Protein AF-A0A2H6NHE3-F1 (afdb_monomer_lite)

InterPro domains:
  IPR009496 Repulsive guidance molecule, C-terminal [PF06534] (116-136)
  IPR010536 Repulsive guidance molecule, N-terminal [PF06535] (6-75)
  IPR040287 Repulsive guidance molecule [PTHR31428] (2-136)

Organism: NCBI:txid3147026

Structure (mmCIF, N/CA/C/O backbone):
data_AF-A0A2H6NHE3-F1
#
_entry.id   AF-A0A2H6NHE3-F1
#
loop_
_atom_site.group_PDB
_atom_site.id
_atom_site.type_symbol
_atom_site.label_atom_id
_atom_site.label_alt_id
_atom_site.label_comp_id
_atom_site.label_asym_id
_atom_site.label_entity_id
_atom_site.label_seq_id
_atom_site.pdbx_PDB_ins_code
_atom_site.Cartn_x
_atom_site.Cartn_y
_atom_site.Cartn_z
_atom_site.occupancy
_atom_site.B_iso_or_equiv
_atom_site.auth_seq_id
_atom_site.auth_comp_id
_atom_site.auth_asym_id
_atom_site.auth_atom_id
_atom_site.pdbx_PDB_model_num
ATOM 1 N N . VAL A 1 1 ? 14.441 13.808 -14.303 1.00 53.38 1 VAL A N 1
ATOM 2 C CA . VAL A 1 1 ? 13.106 13.489 -13.739 1.00 53.38 1 VAL A CA 1
ATOM 3 C C . VAL A 1 1 ? 13.158 13.780 -12.250 1.00 53.38 1 VAL A C 1
ATOM 5 O O . VAL A 1 1 ? 14.008 13.204 -11.585 1.00 53.38 1 VAL A O 1
ATOM 8 N N . ALA A 1 2 ? 12.348 14.709 -11.738 1.00 60.84 2 ALA A N 1
ATOM 9 C CA . ALA A 1 2 ? 12.287 14.963 -10.299 1.00 60.84 2 ALA A CA 1
ATOM 10 C C . ALA A 1 2 ? 11.592 13.778 -9.609 1.00 60.84 2 ALA A C 1
ATOM 12 O O . ALA A 1 2 ? 10.483 13.407 -9.992 1.00 60.84 2 ALA A O 1
ATOM 13 N N . MET A 1 3 ? 12.252 13.154 -8.633 1.00 71.88 3 MET A N 1
ATOM 14 C CA . MET A 1 3 ? 11.637 12.099 -7.828 1.00 71.88 3 MET A CA 1
ATOM 15 C C . MET A 1 3 ? 10.724 12.749 -6.788 1.00 71.88 3 MET A C 1
ATOM 17 O O . MET A 1 3 ? 11.158 13.614 -6.031 1.00 71.88 3 MET A O 1
ATOM 21 N N . SER A 1 4 ? 9.455 12.348 -6.749 1.00 83.69 4 SER A N 1
ATOM 22 C CA . SER A 1 4 ? 8.541 12.758 -5.681 1.00 83.69 4 SER A CA 1
ATOM 23 C C . SER A 1 4 ? 9.028 12.217 -4.328 1.00 83.69 4 SER A C 1
ATOM 25 O O . SER A 1 4 ? 9.426 11.048 -4.278 1.00 83.69 4 SER A O 1
ATOM 27 N N . PRO A 1 5 ? 8.967 13.006 -3.239 1.00 91.81 5 PRO A N 1
ATOM 28 C CA . PRO A 1 5 ? 9.455 12.576 -1.931 1.00 91.81 5 PRO A CA 1
ATOM 29 C C . PRO A 1 5 ? 8.614 11.430 -1.347 1.00 91.81 5 PRO A C 1
ATOM 31 O O . PRO A 1 5 ? 7.437 11.257 -1.688 1.00 91.81 5 PRO A O 1
ATOM 34 N N . CYS A 1 6 ? 9.223 10.651 -0.449 1.00 96.38 6 CYS A N 1
ATOM 35 C CA . CYS A 1 6 ? 8.518 9.674 0.378 1.00 96.38 6 CYS A CA 1
ATOM 36 C C . CYS A 1 6 ? 7.432 10.370 1.217 1.00 96.38 6 CYS A C 1
ATOM 38 O O . CYS A 1 6 ? 7.666 11.439 1.779 1.00 96.38 6 CYS A O 1
ATOM 40 N N . LYS A 1 7 ? 6.235 9.775 1.300 1.00 96.69 7 LYS A N 1
ATOM 41 C CA . LYS A 1 7 ? 5.085 10.343 2.026 1.00 96.69 7 LYS A CA 1
ATOM 42 C C . LYS A 1 7 ? 4.800 9.632 3.351 1.00 96.69 7 LYS A C 1
ATOM 44 O O . LYS A 1 7 ? 3.691 9.746 3.864 1.00 96.69 7 LYS A O 1
ATOM 49 N N . ILE A 1 8 ? 5.778 8.931 3.930 1.00 97.75 8 ILE A N 1
ATOM 50 C CA . ILE A 1 8 ? 5.564 8.169 5.168 1.00 97.75 8 ILE A CA 1
ATOM 51 C C . ILE A 1 8 ? 5.075 9.043 6.326 1.00 97.75 8 ILE A C 1
ATOM 53 O O . ILE A 1 8 ? 4.096 8.701 6.976 1.00 97.75 8 ILE A O 1
ATOM 57 N N . MET A 1 9 ? 5.665 10.225 6.523 1.00 97.06 9 MET A N 1
ATOM 58 C CA . MET A 1 9 ? 5.250 11.127 7.603 1.00 97.06 9 MET A CA 1
ATOM 59 C C . MET A 1 9 ? 3.779 11.540 7.488 1.00 97.06 9 MET A C 1
ATOM 61 O O . MET A 1 9 ? 3.106 11.694 8.504 1.00 97.06 9 MET A O 1
ATOM 65 N N . LYS A 1 10 ? 3.258 11.650 6.257 1.00 97.00 10 LYS A N 1
ATOM 66 C CA . LYS A 1 10 ? 1.833 11.889 6.017 1.00 97.00 10 LYS A CA 1
ATOM 67 C C . LYS A 1 10 ? 0.997 10.689 6.475 1.00 97.00 10 LYS A C 1
ATOM 69 O O . LYS A 1 10 ? 0.063 10.888 7.245 1.00 97.00 10 LYS A O 1
ATOM 74 N N . CYS A 1 11 ? 1.364 9.470 6.073 1.00 97.62 11 CYS A N 1
ATOM 75 C CA . CYS A 1 11 ? 0.675 8.254 6.516 1.00 97.62 11 CYS A CA 1
ATOM 76 C C . CYS A 1 11 ? 0.658 8.131 8.050 1.00 97.62 11 CYS A C 1
ATOM 78 O O . CYS A 1 11 ? -0.393 7.866 8.627 1.00 97.62 11 CYS A O 1
ATOM 80 N N . ASN A 1 12 ? 1.786 8.408 8.712 1.00 97.12 12 ASN A N 1
ATOM 81 C CA . ASN A 1 12 ? 1.889 8.372 10.174 1.00 97.12 12 ASN A CA 1
ATOM 82 C C . ASN A 1 12 ? 0.949 9.394 10.822 1.00 97.12 12 ASN A C 1
ATOM 84 O O . ASN A 1 12 ? 0.249 9.070 11.777 1.00 97.12 12 ASN A O 1
ATOM 88 N N . SER A 1 13 ? 0.916 10.625 10.299 1.00 96.81 13 SER A N 1
ATOM 89 C CA . SER A 1 13 ? 0.056 11.681 10.840 1.00 96.81 13 SER A CA 1
ATOM 90 C C . SER A 1 13 ? -1.435 11.368 10.689 1.00 96.81 13 SER A C 1
ATOM 92 O O . SER A 1 13 ? -2.203 11.627 11.610 1.00 96.81 13 SER A O 1
ATOM 94 N N . GLU A 1 14 ? -1.840 10.770 9.563 1.00 95.56 14 GLU A N 1
ATOM 95 C CA . GLU A 1 14 ? -3.229 10.370 9.317 1.00 95.56 14 GLU A CA 1
ATOM 96 C C . GLU A 1 14 ? -3.650 9.225 10.244 1.00 95.56 14 GLU A C 1
ATOM 98 O O . GLU A 1 14 ? -4.743 9.269 10.806 1.00 95.56 14 GLU A O 1
ATOM 103 N N . PHE A 1 15 ? -2.772 8.238 10.455 1.00 95.00 15 PHE A N 1
ATOM 104 C CA . PHE A 1 15 ? -3.022 7.148 11.397 1.00 95.00 15 PHE A CA 1
ATOM 105 C C . PHE A 1 15 ? -3.159 7.666 12.831 1.00 95.00 15 PHE A C 1
ATOM 107 O O . PHE A 1 15 ? -4.164 7.389 13.479 1.00 95.00 15 PHE A O 1
ATOM 114 N N . LEU A 1 16 ? -2.208 8.487 13.291 1.00 93.81 16 LEU A N 1
ATOM 115 C CA . LEU A 1 16 ? -2.259 9.082 14.626 1.00 93.81 16 LEU A CA 1
ATOM 116 C C . LEU A 1 16 ? -3.534 9.900 14.829 1.00 93.81 16 LEU A C 1
ATOM 118 O O . LEU A 1 16 ? -4.171 9.768 15.869 1.00 93.81 16 LEU A O 1
ATOM 122 N N . ALA A 1 17 ? -3.943 10.708 13.847 1.00 92.44 17 ALA A N 1
ATOM 123 C CA . ALA A 1 17 ? -5.187 11.470 13.926 1.00 92.44 17 ALA A CA 1
ATOM 124 C C . ALA A 1 17 ? -6.423 10.559 14.034 1.00 92.44 17 ALA A C 1
ATOM 126 O O . ALA A 1 17 ? -7.330 10.860 14.807 1.00 92.44 17 ALA A O 1
ATOM 127 N N . ALA A 1 18 ? -6.441 9.436 13.310 1.00 90.19 18 ALA A N 1
ATOM 128 C CA . ALA A 1 18 ? -7.530 8.462 13.361 1.00 90.19 18 ALA A CA 1
ATOM 129 C C . ALA A 1 18 ? -7.585 7.671 14.682 1.00 90.19 18 ALA A C 1
ATOM 131 O O . ALA A 1 18 ? -8.656 7.207 15.054 1.00 90.19 18 ALA A O 1
ATOM 132 N N . THR A 1 19 ? -6.465 7.534 15.399 1.00 89.19 19 THR A N 1
ATOM 133 C CA . THR A 1 19 ? -6.379 6.771 16.660 1.00 89.19 19 THR A CA 1
ATOM 134 C C . THR A 1 19 ? -6.225 7.647 17.909 1.00 89.19 19 THR A C 1
ATOM 136 O O . THR A 1 19 ? -6.125 7.127 19.016 1.00 89.19 19 THR A O 1
ATOM 139 N N . SER A 1 20 ? -6.194 8.979 17.774 1.00 78.75 20 SER A N 1
ATOM 140 C CA . SER A 1 20 ? -5.971 9.917 18.895 1.00 78.75 20 SER A CA 1
ATOM 141 C C . SER A 1 20 ? -7.077 9.890 19.963 1.00 78.75 20 SER A C 1
ATOM 143 O O . SER A 1 20 ? -6.871 10.416 21.053 1.00 78.75 20 SER A O 1
ATOM 145 N N . GLY A 1 21 ? -8.239 9.296 19.667 1.00 66.44 21 GLY A N 1
ATOM 146 C CA . GLY A 1 21 ? -9.362 9.143 20.601 1.00 66.44 21 GLY A CA 1
ATOM 147 C C . GLY A 1 21 ? -9.514 7.748 21.216 1.00 66.44 21 GLY A C 1
ATOM 148 O O . GLY A 1 21 ? -10.304 7.584 22.139 1.00 66.44 21 GLY A O 1
ATOM 149 N N . THR A 1 22 ? -8.762 6.754 20.738 1.00 61.88 22 THR A N 1
ATOM 150 C CA . THR A 1 22 ? -8.875 5.350 21.158 1.00 61.88 22 THR A CA 1
ATOM 151 C C . THR A 1 22 ? -7.736 5.011 22.128 1.00 61.88 22 THR A C 1
ATOM 153 O O . THR A 1 22 ? -6.649 4.619 21.702 1.00 61.88 22 THR A O 1
ATOM 156 N N . GLN A 1 23 ? -7.936 5.215 23.435 1.00 56.38 23 GLN A N 1
ATOM 157 C CA . GLN A 1 23 ? -7.054 4.655 24.481 1.00 56.38 23 GLN A CA 1
ATOM 158 C C . GLN A 1 23 ? -7.398 3.160 24.699 1.00 56.38 23 GLN A C 1
ATOM 160 O O . GLN A 1 23 ? -8.413 2.729 24.164 1.00 56.38 23 GLN A O 1
ATOM 165 N N . PRO A 1 24 ? -6.539 2.349 25.369 1.00 52.59 24 PRO A N 1
ATOM 166 C CA . PRO A 1 24 ? -6.314 0.927 25.051 1.00 52.59 24 PRO A CA 1
ATOM 167 C C . PRO A 1 24 ? -7.625 0.176 24.837 1.00 52.59 24 PRO A C 1
ATOM 169 O O . PRO A 1 24 ? -8.523 0.371 25.653 1.00 52.59 24 PRO A O 1
ATOM 172 N N . PRO A 1 25 ? -7.736 -0.667 23.791 1.00 54.94 25 PRO A N 1
ATOM 173 C CA . PRO A 1 25 ? -9.023 -1.141 23.314 1.00 54.94 25 PRO A CA 1
ATOM 174 C C . PRO A 1 25 ? -9.783 -1.808 24.457 1.00 54.94 25 PRO A C 1
ATOM 176 O O . PRO A 1 25 ? -9.540 -2.963 24.812 1.00 54.94 25 PRO A O 1
ATOM 179 N N . ALA A 1 26 ? -10.750 -1.078 25.010 1.00 54.72 26 ALA A N 1
ATOM 180 C CA . ALA A 1 26 ? -11.963 -1.721 25.446 1.00 54.72 26 ALA A CA 1
ATOM 181 C C . ALA A 1 26 ? -12.501 -2.456 24.210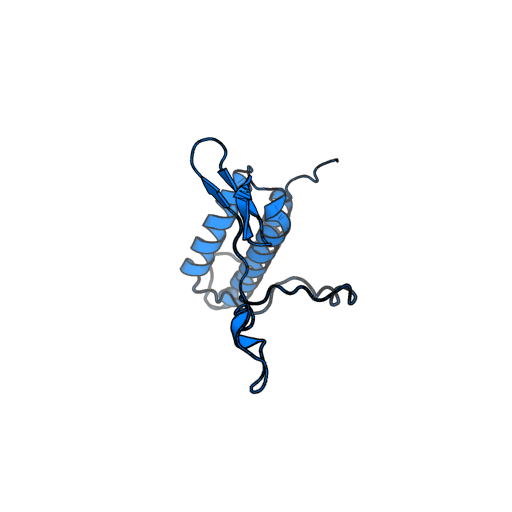 1.00 54.72 26 ALA A C 1
ATOM 183 O O . ALA A 1 26 ? -12.337 -1.983 23.082 1.00 54.72 26 ALA A O 1
ATOM 184 N N . ALA A 1 27 ? -13.095 -3.633 24.399 1.00 58.97 27 ALA A N 1
ATOM 185 C CA . ALA A 1 27 ? -13.551 -4.490 23.300 1.00 58.97 27 ALA A CA 1
ATOM 186 C C . ALA A 1 27 ? -14.439 -3.761 22.260 1.00 58.97 27 ALA A C 1
ATOM 188 O O . ALA A 1 27 ? -14.531 -4.201 21.118 1.00 58.97 27 ALA A O 1
ATOM 189 N N . GLU A 1 28 ? -15.024 -2.625 22.647 1.00 57.66 28 GLU A N 1
ATOM 190 C CA . GLU A 1 28 ? -15.884 -1.757 21.846 1.00 57.66 28 GLU A CA 1
ATOM 191 C C . GLU A 1 28 ? -15.138 -0.920 20.775 1.00 57.66 28 GLU A C 1
ATOM 193 O O . GLU A 1 28 ? -15.720 -0.651 19.728 1.00 57.66 28 GLU A O 1
ATOM 198 N N . ASP A 1 29 ? -13.853 -0.574 20.962 1.00 60.56 29 ASP A N 1
ATOM 199 C CA . ASP A 1 29 ? -13.089 0.309 20.041 1.00 60.56 29 ASP A CA 1
ATOM 200 C C . ASP A 1 29 ? -12.226 -0.458 19.015 1.00 60.56 29 ASP A C 1
ATOM 202 O O . ASP A 1 29 ? -11.618 0.114 18.101 1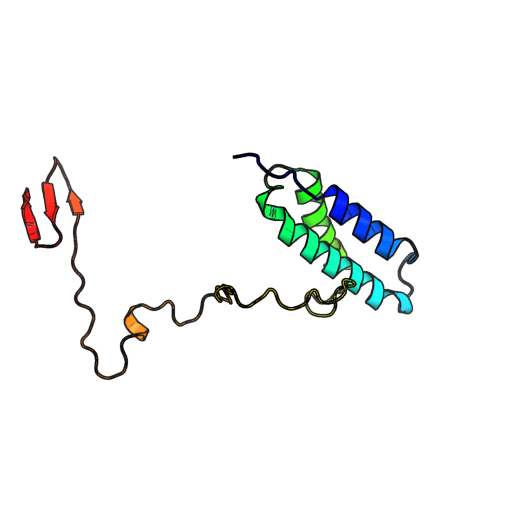.00 60.56 29 ASP A O 1
ATOM 206 N N . ALA A 1 30 ? -12.187 -1.789 19.128 1.00 70.50 30 ALA A N 1
ATOM 207 C CA . ALA A 1 30 ? -11.459 -2.674 18.221 1.00 70.50 30 ALA A CA 1
ATOM 208 C C . ALA A 1 30 ? -11.801 -2.500 16.717 1.00 70.50 30 ALA A C 1
ATOM 210 O O . ALA A 1 30 ? -10.868 -2.512 15.902 1.00 70.50 30 ALA A O 1
ATOM 211 N N . PRO A 1 31 ? -13.073 -2.314 16.286 1.00 82.25 31 PRO A N 1
ATOM 212 C CA . PRO A 1 31 ? -13.388 -2.209 14.859 1.00 82.25 31 PRO A CA 1
ATOM 213 C C . PRO A 1 31 ? -12.914 -0.890 14.228 1.00 82.25 31 PRO A C 1
ATOM 215 O O . PRO A 1 31 ? -12.518 -0.880 13.055 1.00 82.25 31 PRO A O 1
ATOM 218 N N . GLU A 1 32 ? -12.916 0.213 14.981 1.00 87.56 32 GLU A N 1
ATOM 219 C CA . GLU A 1 32 ? -12.424 1.510 14.501 1.00 87.56 32 GLU A CA 1
ATOM 220 C C . GLU A 1 32 ? -10.899 1.508 14.391 1.00 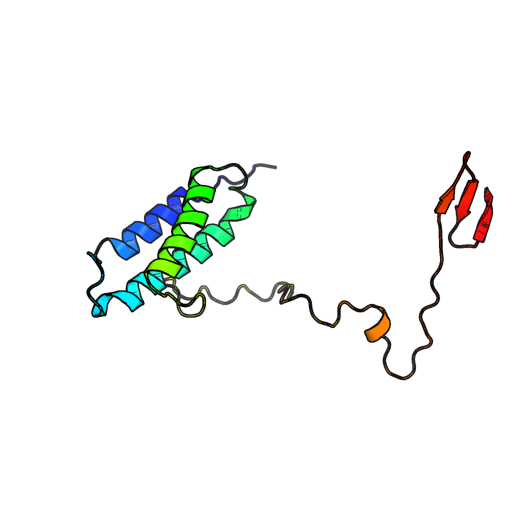87.56 32 GLU A C 1
ATOM 222 O O . GLU A 1 32 ? -10.353 1.920 13.362 1.00 87.56 32 GLU A O 1
ATOM 227 N N . PHE A 1 33 ? -10.212 0.919 15.375 1.00 90.25 33 PHE A N 1
ATOM 228 C CA . PHE A 1 33 ? -8.762 0.748 15.335 1.00 90.25 33 PHE A CA 1
ATOM 229 C C . PHE A 1 33 ? -8.311 -0.090 14.129 1.00 90.25 33 PHE A C 1
ATOM 231 O O . PHE A 1 33 ? -7.454 0.346 13.359 1.00 90.25 33 PHE A O 1
ATOM 238 N N . CYS A 1 34 ? -8.937 -1.248 13.879 1.00 93.56 34 CYS A N 1
ATOM 239 C CA . CYS A 1 34 ? -8.622 -2.066 12.700 1.00 93.56 34 CYS A CA 1
ATOM 240 C C . CYS A 1 34 ? -8.938 -1.345 11.375 1.00 93.56 34 CYS A C 1
ATOM 242 O O . CYS A 1 34 ? -8.276 -1.562 10.357 1.00 93.56 34 CYS A O 1
ATOM 244 N N . THR A 1 35 ? -9.936 -0.460 11.357 1.00 94.06 35 THR A N 1
ATOM 245 C CA . THR A 1 35 ? -10.258 0.377 10.191 1.00 94.06 35 THR A CA 1
ATOM 246 C C . THR A 1 35 ? -9.174 1.425 9.928 1.00 94.06 35 THR A C 1
ATOM 248 O O . THR A 1 35 ? -8.753 1.588 8.777 1.00 94.06 35 THR A O 1
ATOM 251 N N . ALA A 1 36 ? -8.668 2.079 10.975 1.00 94.44 36 ALA A N 1
ATOM 252 C CA . ALA A 1 36 ? -7.534 2.997 10.885 1.00 94.44 36 ALA A CA 1
ATOM 253 C C . ALA A 1 36 ? -6.241 2.272 10.472 1.00 94.44 36 ALA A C 1
ATOM 255 O O . ALA A 1 36 ? -5.505 2.753 9.609 1.00 94.44 36 ALA A O 1
ATOM 256 N N . LEU A 1 37 ? -5.993 1.081 11.021 1.00 95.38 37 LEU A N 1
ATOM 257 C CA . LEU A 1 37 ? -4.789 0.301 10.748 1.00 95.38 37 LEU A CA 1
ATOM 258 C C . LEU A 1 37 ? -4.744 -0.224 9.303 1.00 95.38 37 LEU A C 1
ATOM 260 O O . LEU A 1 37 ? -3.710 -0.127 8.641 1.00 95.38 37 LEU A O 1
ATOM 264 N N . ARG A 1 38 ? -5.885 -0.662 8.751 1.00 96.69 38 ARG A N 1
ATOM 265 C CA . ARG A 1 38 ? -6.004 -0.981 7.315 1.00 96.69 38 ARG A CA 1
ATOM 266 C C . ARG A 1 38 ? -5.785 0.242 6.425 1.00 96.69 38 ARG A C 1
ATOM 268 O O . ARG A 1 38 ? -5.128 0.135 5.391 1.00 96.69 38 ARG A O 1
ATOM 275 N N . ALA A 1 39 ? -6.295 1.413 6.813 1.00 96.12 39 ALA A N 1
ATOM 276 C CA . ALA A 1 39 ? -6.054 2.649 6.064 1.00 96.12 39 ALA A CA 1
ATOM 277 C C . ALA A 1 39 ? -4.560 3.026 6.058 1.00 96.12 39 ALA A C 1
ATOM 279 O O . ALA A 1 39 ? -4.024 3.442 5.028 1.00 96.12 39 ALA A O 1
ATOM 280 N N . TYR A 1 40 ? -3.867 2.812 7.178 1.00 97.19 40 TYR A N 1
ATOM 281 C CA . TYR A 1 40 ? -2.428 3.032 7.288 1.00 97.19 40 TYR A CA 1
ATOM 282 C C . TYR A 1 40 ? -1.618 2.051 6.421 1.00 97.19 40 TYR A C 1
ATOM 284 O O . TYR A 1 40 ? -0.711 2.472 5.694 1.00 97.19 40 TYR A O 1
ATOM 292 N N . ALA A 1 41 ? -2.007 0.771 6.394 1.00 97.62 41 ALA A N 1
ATOM 293 C CA . ALA A 1 41 ? -1.450 -0.237 5.485 1.00 97.62 41 ALA A CA 1
ATOM 294 C C . ALA A 1 41 ? -1.605 0.162 4.005 1.00 97.62 41 ALA A C 1
ATOM 296 O O . ALA A 1 41 ? -0.654 0.088 3.225 1.00 97.62 41 ALA A O 1
ATOM 297 N N . LEU A 1 42 ? -2.779 0.665 3.614 1.00 97.31 42 LEU A N 1
ATOM 298 C CA . LEU A 1 42 ? -3.019 1.129 2.246 1.00 97.31 42 LEU A CA 1
ATOM 299 C C . LEU A 1 42 ? -2.167 2.361 1.891 1.00 97.31 42 LEU A C 1
ATOM 301 O O . LEU A 1 42 ? -1.584 2.427 0.805 1.00 97.31 42 LEU A O 1
ATOM 305 N N . CYS A 1 43 ? -2.058 3.329 2.807 1.00 97.06 43 CYS A N 1
ATOM 306 C CA . CYS A 1 43 ? -1.246 4.530 2.602 1.00 97.06 43 CYS A CA 1
ATOM 307 C C . CYS A 1 43 ? 0.235 4.189 2.395 1.00 97.06 43 CYS A C 1
ATOM 309 O O . CYS A 1 43 ? 0.855 4.673 1.440 1.00 97.06 43 CYS A O 1
ATOM 311 N N . THR A 1 44 ? 0.792 3.326 3.253 1.00 97.44 44 THR A N 1
ATOM 312 C CA . THR A 1 44 ? 2.189 2.880 3.147 1.00 97.44 44 THR A CA 1
ATOM 313 C C . THR A 1 44 ? 2.424 2.138 1.831 1.00 97.44 44 THR A C 1
ATOM 315 O O . THR A 1 44 ? 3.340 2.501 1.088 1.00 97.44 44 THR A O 1
ATOM 318 N N . HIS A 1 45 ? 1.535 1.218 1.447 1.00 96.62 45 HIS A N 1
ATOM 319 C CA . HIS A 1 45 ? 1.610 0.525 0.158 1.00 96.62 45 HIS A CA 1
ATOM 320 C C . HIS A 1 45 ? 1.657 1.495 -1.041 1.00 96.62 45 HIS A C 1
ATOM 322 O O . HIS A 1 45 ? 2.514 1.369 -1.919 1.00 96.62 45 HIS A O 1
ATOM 328 N N . HIS A 1 46 ? 0.805 2.526 -1.063 1.00 95.38 46 HIS A N 1
ATOM 329 C CA . HIS A 1 46 ? 0.776 3.510 -2.154 1.00 95.38 46 HIS A CA 1
ATOM 330 C C . HIS A 1 46 ? 2.047 4.364 -2.268 1.00 95.38 46 HIS A C 1
ATOM 332 O O . HIS A 1 46 ? 2.391 4.805 -3.368 1.00 95.38 46 HIS A O 1
ATOM 338 N N . THR A 1 47 ? 2.769 4.601 -1.169 1.00 95.19 47 THR A N 1
ATOM 339 C CA . THR A 1 47 ? 4.018 5.380 -1.191 1.00 95.19 47 THR A CA 1
ATOM 340 C C . THR A 1 47 ? 5.285 4.519 -1.287 1.00 95.19 47 THR A C 1
ATOM 342 O O . THR A 1 47 ? 6.381 5.073 -1.380 1.00 95.19 47 THR A O 1
ATOM 345 N N . ALA A 1 48 ? 5.177 3.187 -1.339 1.00 96.44 48 ALA A N 1
ATOM 346 C CA . ALA A 1 48 ? 6.314 2.259 -1.290 1.00 96.44 48 ALA A CA 1
ATOM 347 C C . ALA A 1 48 ? 7.426 2.570 -2.311 1.00 96.44 48 ALA A C 1
ATOM 349 O O . ALA A 1 48 ? 8.619 2.518 -2.003 1.00 96.44 48 ALA A O 1
ATOM 350 N N . ARG A 1 49 ? 7.055 2.957 -3.541 1.00 95.25 49 ARG A N 1
ATOM 351 C CA . ARG A 1 49 ? 8.025 3.241 -4.618 1.00 95.25 49 ARG A CA 1
ATOM 352 C C . ARG A 1 49 ? 8.958 4.408 -4.298 1.00 95.25 49 ARG A C 1
ATOM 354 O O . ARG A 1 49 ? 10.118 4.361 -4.708 1.00 95.25 49 ARG A O 1
ATOM 361 N N . THR A 1 50 ? 8.460 5.437 -3.613 1.00 96.19 50 THR A N 1
ATOM 362 C CA . THR A 1 50 ? 9.236 6.632 -3.244 1.00 96.19 50 THR A CA 1
ATOM 363 C C . THR A 1 50 ? 9.944 6.477 -1.899 1.00 96.19 50 THR A C 1
ATOM 365 O O . THR A 1 50 ? 10.814 7.283 -1.591 1.00 96.19 50 THR A O 1
ATOM 368 N N . CYS A 1 51 ? 9.629 5.427 -1.135 1.00 97.19 51 CYS A N 1
ATOM 369 C CA . CYS A 1 51 ? 10.130 5.194 0.222 1.00 97.19 51 CYS A CA 1
ATOM 370 C C . CYS A 1 51 ? 11.126 4.024 0.348 1.00 97.19 51 CYS A C 1
ATOM 372 O O . CYS A 1 51 ? 11.417 3.591 1.456 1.00 97.19 51 CYS A O 1
ATOM 374 N N . ARG A 1 52 ? 11.680 3.498 -0.757 1.00 95.12 52 ARG A N 1
ATOM 375 C CA . ARG A 1 52 ? 12.530 2.284 -0.739 1.00 95.12 52 ARG A CA 1
ATOM 376 C C . ARG A 1 52 ? 13.697 2.317 0.260 1.00 95.12 52 ARG A C 1
ATOM 378 O O . ARG A 1 52 ? 14.035 1.273 0.806 1.00 95.12 52 ARG A O 1
ATOM 385 N N . GLY A 1 53 ? 14.309 3.484 0.465 1.00 94.88 53 GLY A N 1
ATOM 386 C CA . GLY A 1 53 ? 15.436 3.687 1.384 1.00 94.88 53 GLY A CA 1
ATOM 387 C C . GLY A 1 53 ? 15.084 4.471 2.650 1.00 94.88 53 GLY A C 1
ATOM 388 O O . GLY A 1 53 ? 15.989 4.965 3.314 1.00 94.88 53 GLY A O 1
ATOM 389 N N . ASP A 1 54 ? 13.797 4.649 2.953 1.00 97.31 54 ASP A N 1
ATOM 390 C CA . ASP A 1 54 ? 13.348 5.412 4.116 1.00 97.31 54 ASP A CA 1
ATOM 391 C C . ASP A 1 54 ? 13.165 4.484 5.329 1.00 97.31 54 ASP A C 1
ATOM 393 O O . ASP A 1 54 ? 12.395 3.524 5.282 1.00 97.31 54 ASP A O 1
ATOM 397 N N . LEU A 1 55 ? 13.884 4.761 6.420 1.00 97.31 55 LEU A N 1
ATOM 398 C CA . LEU A 1 55 ? 13.828 3.944 7.634 1.00 97.31 55 LEU A CA 1
ATOM 399 C C . LEU A 1 55 ? 12.452 4.002 8.311 1.00 97.31 55 LEU A C 1
ATOM 401 O O . LEU A 1 55 ? 11.957 2.973 8.762 1.00 97.31 55 LEU A O 1
ATOM 405 N N . PHE A 1 56 ? 11.818 5.176 8.367 1.00 97.31 56 PHE A N 1
ATOM 406 C CA . PHE A 1 56 ? 10.508 5.333 9.003 1.00 97.31 56 PHE A CA 1
ATOM 407 C C . PHE A 1 56 ? 9.442 4.532 8.265 1.00 97.31 56 PHE A C 1
ATOM 409 O O . PHE A 1 56 ? 8.548 3.979 8.901 1.00 97.31 56 PHE A O 1
ATOM 416 N N . TYR A 1 57 ? 9.559 4.433 6.940 1.00 98.44 57 TYR A N 1
ATOM 417 C CA . TYR A 1 57 ? 8.681 3.595 6.131 1.00 98.44 57 TYR A CA 1
ATOM 418 C C . TYR A 1 57 ? 8.798 2.114 6.502 1.00 98.44 57 TYR A C 1
ATOM 420 O O . TYR A 1 57 ? 7.782 1.473 6.761 1.00 98.44 57 TYR A O 1
ATOM 428 N N . HIS A 1 58 ? 10.015 1.570 6.568 1.00 98.38 58 HIS A N 1
ATOM 429 C CA . HIS A 1 58 ? 10.206 0.154 6.905 1.00 98.38 58 HIS A CA 1
ATOM 430 C C . HIS A 1 58 ? 9.784 -0.155 8.344 1.00 98.38 58 HIS A C 1
ATOM 432 O O . HIS A 1 58 ? 9.117 -1.162 8.579 1.00 98.38 58 HIS A O 1
ATOM 438 N N . SER A 1 59 ? 10.077 0.746 9.287 1.00 98.12 59 SER A N 1
ATOM 439 C CA . SER A 1 59 ? 9.595 0.642 10.669 1.00 98.12 59 SER A CA 1
ATOM 440 C C . SER A 1 59 ? 8.067 0.655 10.748 1.00 98.12 59 SER A C 1
ATOM 442 O O . SER A 1 59 ? 7.480 -0.128 11.489 1.00 98.12 59 SER A O 1
ATOM 444 N N . ALA A 1 60 ? 7.411 1.517 9.969 1.00 98.12 60 ALA A N 1
ATOM 445 C CA . ALA A 1 60 ? 5.957 1.585 9.903 1.00 98.12 60 ALA A CA 1
ATOM 446 C C . ALA A 1 60 ? 5.336 0.306 9.335 1.00 98.12 60 ALA A C 1
ATOM 448 O O . ALA A 1 60 ? 4.385 -0.203 9.915 1.00 98.12 60 ALA A O 1
ATOM 449 N N . VAL A 1 61 ? 5.875 -0.228 8.235 1.00 98.25 61 VAL A N 1
ATOM 450 C CA . VAL A 1 61 ? 5.379 -1.471 7.622 1.00 98.25 61 VAL A CA 1
ATOM 451 C C . VAL A 1 61 ? 5.447 -2.636 8.610 1.00 98.25 61 VAL A C 1
ATOM 453 O O . VAL A 1 61 ? 4.469 -3.368 8.740 1.00 98.25 61 VAL A O 1
ATOM 456 N N . HIS A 1 62 ? 6.557 -2.773 9.342 1.00 97.88 62 HIS A N 1
ATOM 457 C CA . HIS A 1 62 ? 6.682 -3.794 10.385 1.00 97.88 62 HIS A CA 1
ATOM 458 C C . HIS A 1 62 ? 5.692 -3.560 11.533 1.00 97.88 62 HIS A C 1
ATOM 460 O O . HIS A 1 62 ? 4.967 -4.468 11.924 1.00 97.88 62 HIS A O 1
ATOM 466 N N . GLY A 1 63 ? 5.607 -2.324 12.035 1.00 97.19 63 GLY A N 1
ATOM 467 C CA . GLY A 1 63 ? 4.687 -1.981 13.120 1.00 97.19 63 GLY A CA 1
ATOM 468 C C . GLY A 1 63 ? 3.215 -2.202 12.759 1.00 97.19 63 GLY A C 1
ATOM 469 O O . GLY A 1 63 ? 2.428 -2.578 13.620 1.00 97.19 63 GLY A O 1
ATOM 470 N N . ILE A 1 64 ? 2.832 -2.017 11.491 1.00 97.62 64 ILE A N 1
ATOM 471 C CA . ILE A 1 64 ? 1.483 -2.336 11.007 1.00 97.62 64 ILE A CA 1
ATOM 472 C C . ILE A 1 64 ? 1.206 -3.838 11.128 1.00 97.62 64 ILE A C 1
ATOM 474 O O . ILE A 1 64 ? 0.150 -4.199 11.635 1.00 97.62 64 ILE A O 1
ATOM 478 N N . ASP A 1 65 ? 2.122 -4.709 10.693 1.00 96.88 65 ASP A N 1
ATOM 479 C CA . ASP A 1 65 ? 1.930 -6.169 10.754 1.00 96.88 65 ASP A CA 1
ATOM 480 C C . ASP A 1 65 ? 1.826 -6.675 12.205 1.00 96.88 65 ASP A C 1
ATOM 482 O O . ASP A 1 65 ? 0.921 -7.451 12.539 1.00 96.88 65 ASP A O 1
ATOM 486 N N . ASP A 1 66 ? 2.669 -6.135 13.091 1.00 96.38 66 ASP A N 1
ATOM 487 C CA . ASP A 1 66 ? 2.619 -6.408 14.529 1.00 96.38 66 ASP A CA 1
ATOM 488 C C . ASP A 1 66 ? 1.268 -5.999 15.128 1.00 96.38 66 ASP A C 1
ATOM 490 O O . ASP A 1 66 ? 0.622 -6.792 15.815 1.00 96.38 66 ASP A O 1
ATOM 494 N N . LEU A 1 67 ? 0.812 -4.773 14.851 1.00 94.81 67 LEU A N 1
ATOM 495 C CA . LEU A 1 67 ? -0.462 -4.263 15.357 1.00 94.81 67 LEU A CA 1
ATOM 496 C C . LEU A 1 67 ? -1.654 -5.050 14.790 1.00 94.81 67 LEU A C 1
ATOM 498 O O . LEU A 1 67 ? -2.606 -5.326 15.518 1.00 94.81 67 LEU A O 1
ATOM 502 N N . MET A 1 68 ? -1.610 -5.463 13.519 1.00 94.62 68 MET A N 1
ATOM 503 C CA . MET A 1 68 ? -2.684 -6.265 12.919 1.00 94.62 68 MET A CA 1
ATOM 504 C C . MET A 1 68 ? -2.817 -7.608 13.644 1.00 94.62 68 MET A C 1
ATOM 506 O O . MET A 1 68 ? -3.933 -8.040 13.936 1.00 94.62 68 MET A O 1
ATOM 510 N N . THR A 1 69 ? -1.686 -8.228 13.989 1.00 94.19 69 THR A N 1
ATOM 511 C CA . THR A 1 69 ? -1.642 -9.495 14.730 1.00 94.19 69 THR A CA 1
ATOM 512 C C . THR A 1 69 ? -2.090 -9.320 16.181 1.00 94.19 69 THR A C 1
ATOM 514 O O . THR A 1 69 ? -2.940 -10.071 16.654 1.00 94.19 69 THR A O 1
ATOM 517 N N . GLN A 1 70 ? -1.581 -8.304 16.885 1.00 92.56 70 GLN A N 1
ATOM 518 C CA . GLN A 1 70 ? -1.910 -8.045 18.295 1.00 92.56 70 GLN A CA 1
ATOM 519 C C . GLN A 1 70 ? -3.403 -7.778 18.519 1.00 92.56 70 GLN A C 1
ATOM 521 O O . GLN A 1 70 ? -3.956 -8.180 19.542 1.00 92.56 70 GLN A O 1
ATOM 526 N N . HIS A 1 71 ? -4.062 -7.133 17.556 1.00 90.25 71 HIS A N 1
ATOM 527 C CA . HIS A 1 71 ? -5.476 -6.775 17.644 1.00 90.25 71 HIS A CA 1
ATOM 528 C C . HIS A 1 71 ? -6.404 -7.731 16.878 1.00 90.25 71 HIS A C 1
ATOM 530 O O . HIS A 1 71 ? -7.603 -7.470 16.798 1.00 90.25 71 HIS A O 1
ATOM 536 N N . ASN A 1 72 ? -5.881 -8.843 16.337 1.00 92.44 72 ASN A N 1
ATOM 537 C CA . ASN A 1 72 ? -6.628 -9.801 15.510 1.00 92.44 72 ASN A CA 1
ATOM 538 C C . ASN A 1 72 ? -7.431 -9.124 14.381 1.00 92.44 72 ASN A C 1
ATOM 540 O O . ASN A 1 72 ? -8.566 -9.500 14.079 1.00 92.44 72 ASN A O 1
ATOM 544 N N . CYS A 1 73 ? -6.849 -8.101 13.757 1.00 92.62 73 CYS A N 1
ATOM 545 C CA . CYS A 1 73 ? -7.496 -7.383 12.672 1.00 92.62 73 CYS A CA 1
ATOM 546 C C . CYS A 1 73 ? -7.498 -8.229 11.393 1.00 92.62 73 CYS A C 1
ATOM 548 O O . CYS A 1 73 ? -6.461 -8.726 10.951 1.00 92.62 73 CYS A O 1
ATOM 550 N N . SER A 1 74 ? -8.653 -8.327 10.731 1.00 91.88 74 SER A N 1
ATOM 551 C CA . SER A 1 74 ? -8.703 -8.840 9.359 1.00 91.88 74 SER A CA 1
ATOM 552 C C . SER A 1 74 ? -7.971 -7.888 8.412 1.00 91.88 74 SER A C 1
ATOM 554 O O . SER A 1 74 ? -8.129 -6.668 8.514 1.00 91.88 74 SER A O 1
ATOM 556 N N . LYS A 1 75 ? -7.215 -8.438 7.454 1.00 90.69 75 LYS A N 1
ATOM 557 C CA . LYS A 1 75 ? -6.605 -7.660 6.360 1.00 90.69 75 LYS A CA 1
ATOM 558 C C . LYS A 1 75 ? -7.669 -7.061 5.437 1.00 90.69 75 LYS A C 1
ATOM 560 O O . LYS A 1 75 ? -7.481 -5.961 4.924 1.00 90.69 75 LYS A O 1
ATOM 565 N N . ASP A 1 76 ? -8.802 -7.746 5.299 1.00 88.25 76 ASP A N 1
ATOM 566 C CA . ASP A 1 76 ? -9.913 -7.341 4.445 1.00 88.25 76 ASP A CA 1
ATOM 567 C C . ASP A 1 76 ? -10.953 -6.499 5.190 1.00 88.25 76 ASP A C 1
ATOM 569 O O . ASP A 1 76 ? -11.254 -6.731 6.364 1.00 88.25 76 ASP A O 1
ATOM 573 N N . GLY A 1 77 ? -11.546 -5.537 4.477 1.00 85.06 77 GLY A N 1
ATOM 574 C CA . GLY A 1 77 ? -12.729 -4.762 4.871 1.00 85.06 77 GLY A CA 1
ATOM 575 C C . GLY A 1 77 ? -12.509 -3.238 4.843 1.00 85.06 77 GLY A C 1
ATOM 576 O O . GLY A 1 77 ? -11.601 -2.771 4.157 1.00 85.06 77 GLY A O 1
ATOM 577 N N . PRO A 1 78 ? -13.371 -2.433 5.496 1.00 84.75 78 PRO A N 1
ATOM 578 C CA . PRO A 1 78 ? -13.411 -0.991 5.260 1.00 84.75 78 PRO A CA 1
ATOM 579 C C . PRO A 1 78 ? -12.162 -0.257 5.761 1.00 84.75 78 PRO A C 1
ATOM 581 O O . PRO A 1 78 ? -11.638 -0.528 6.837 1.00 84.75 78 PRO A O 1
ATOM 584 N N . THR A 1 79 ? -11.727 0.738 4.996 1.00 84.94 79 THR A N 1
ATOM 585 C CA . THR A 1 79 ? -10.739 1.742 5.411 1.00 84.94 79 THR A CA 1
ATOM 586 C C . THR A 1 79 ? -11.458 3.049 5.736 1.00 84.94 79 THR A C 1
ATOM 588 O O . THR A 1 79 ? -12.451 3.364 5.084 1.00 84.94 79 THR A O 1
ATOM 591 N N . SER A 1 80 ? -10.946 3.846 6.676 1.00 67.56 80 SER A N 1
ATOM 592 C CA . SER A 1 80 ? -11.536 5.134 7.097 1.00 67.56 80 SER A CA 1
ATOM 593 C C . SER A 1 80 ? -11.575 6.220 6.008 1.00 67.56 80 SER A C 1
ATOM 595 O O . SER A 1 80 ? -12.180 7.272 6.204 1.00 67.56 80 SER A O 1
ATOM 597 N N . GLN A 1 81 ? -10.961 5.990 4.844 1.00 66.06 81 GLN A N 1
ATOM 598 C CA . GLN A 1 81 ? -11.048 6.910 3.713 1.00 66.06 81 GLN A CA 1
ATOM 599 C C . GLN A 1 81 ? -12.410 6.810 3.004 1.00 66.06 81 GLN A C 1
ATOM 601 O O . GLN A 1 81 ? -12.903 5.702 2.767 1.00 66.06 81 GLN A O 1
ATOM 606 N N . PRO A 1 82 ? -13.006 7.942 2.577 1.00 48.47 82 PRO A N 1
ATOM 607 C CA . PRO A 1 82 ? -14.125 7.894 1.652 1.00 48.47 82 PRO A CA 1
ATOM 608 C C . PRO A 1 82 ? -13.623 7.233 0.369 1.00 48.47 82 PRO A C 1
ATOM 610 O O . PRO A 1 82 ? -12.534 7.562 -0.105 1.00 48.47 82 PRO A O 1
ATOM 613 N N . ARG A 1 83 ? -14.400 6.294 -0.188 1.00 52.81 83 ARG A N 1
ATOM 614 C CA . ARG A 1 83 ? -14.132 5.733 -1.517 1.00 52.81 83 ARG A CA 1
ATOM 615 C C . ARG A 1 83 ? -13.849 6.892 -2.470 1.00 52.81 83 ARG A C 1
ATOM 617 O O . ARG A 1 83 ? -14.771 7.618 -2.839 1.00 52.81 83 ARG A O 1
ATOM 624 N N . LEU A 1 84 ? -12.588 7.069 -2.863 1.00 47.00 84 LEU A N 1
ATOM 625 C CA . LEU A 1 84 ? -12.290 7.848 -4.053 1.00 47.00 84 LEU A CA 1
ATOM 626 C C . LEU A 1 84 ? -13.104 7.198 -5.181 1.00 47.00 84 LEU A C 1
ATOM 628 O O . LEU A 1 84 ? -13.140 5.961 -5.243 1.00 47.00 84 LEU A O 1
ATOM 632 N N . PRO A 1 85 ? -13.810 7.981 -6.020 1.00 46.31 85 PRO A N 1
ATOM 633 C CA . PRO A 1 85 ? -14.496 7.431 -7.178 1.00 46.31 85 PRO A CA 1
ATOM 634 C C . PRO A 1 85 ? -13.526 6.509 -7.918 1.00 46.31 85 PRO A C 1
ATOM 636 O O . PRO A 1 85 ? -12.334 6.842 -7.970 1.00 46.31 85 PRO A O 1
ATOM 639 N N . PRO A 1 86 ? -13.987 5.362 -8.447 1.00 43.06 86 PRO A N 1
ATOM 640 C CA . PRO A 1 86 ? -13.116 4.488 -9.213 1.00 43.06 86 PRO A CA 1
ATOM 641 C C . PRO A 1 86 ? -12.407 5.359 -10.241 1.00 43.06 86 PRO A C 1
ATOM 643 O O . PRO A 1 86 ? -13.063 6.098 -10.982 1.00 43.06 86 PRO A O 1
ATOM 646 N N . LEU A 1 87 ? -11.070 5.337 -10.197 1.00 45.72 87 LEU A N 1
ATOM 647 C CA . LEU A 1 87 ? -10.229 6.007 -11.175 1.00 45.72 87 LEU A CA 1
ATOM 648 C C . LEU A 1 87 ? -10.843 5.725 -12.544 1.00 45.72 87 LEU A C 1
ATOM 650 O O . LEU A 1 87 ? -11.129 4.572 -12.877 1.00 45.72 87 LEU A O 1
ATOM 654 N N . SER A 1 88 ? -11.140 6.800 -13.271 1.00 40.06 88 SER A N 1
ATOM 655 C CA . SER A 1 88 ? -11.639 6.768 -14.640 1.00 40.06 88 SER A CA 1
ATOM 656 C C . SER A 1 88 ? -10.981 5.623 -15.398 1.00 40.06 88 SER A C 1
ATOM 658 O O . SER A 1 88 ? -9.753 5.558 -15.394 1.00 40.06 88 SER A O 1
ATOM 660 N N . ARG A 1 89 ? -11.797 4.748 -16.012 1.00 51.19 89 ARG A N 1
ATOM 661 C CA . ARG A 1 89 ? -11.373 3.687 -16.942 1.00 51.19 89 ARG A CA 1
ATOM 662 C C . ARG A 1 89 ? -10.226 4.204 -17.811 1.00 51.19 89 ARG A C 1
ATOM 664 O O . ARG A 1 89 ? -10.452 4.915 -18.782 1.00 51.19 89 ARG A O 1
ATOM 671 N N . GLY A 1 90 ? -9.014 3.850 -17.418 1.00 44.03 90 GLY A N 1
ATOM 672 C CA . GLY A 1 90 ? -7.764 4.127 -18.097 1.00 44.03 90 GLY A CA 1
ATOM 673 C C . GLY A 1 90 ? -6.965 2.852 -17.953 1.00 44.03 90 GLY A C 1
ATOM 674 O O . GLY A 1 90 ? -6.293 2.673 -16.947 1.00 44.03 90 GLY A O 1
ATOM 675 N N . ASP A 1 91 ? -7.225 1.953 -18.899 1.00 41.19 91 ASP A N 1
ATOM 676 C CA . ASP A 1 91 ? -6.757 0.578 -19.048 1.00 41.19 91 ASP A CA 1
ATOM 677 C C . ASP A 1 91 ? -6.564 -0.256 -17.778 1.00 41.19 91 ASP A C 1
ATOM 679 O O . ASP A 1 91 ? -5.627 -0.115 -16.995 1.00 41.19 91 ASP A O 1
ATOM 683 N N . SER A 1 92 ? -7.469 -1.224 -17.647 1.00 47.19 92 SER A N 1
ATOM 684 C CA . SER A 1 92 ? -7.353 -2.392 -16.795 1.00 47.19 92 SER A CA 1
ATOM 685 C C . SER A 1 92 ? -5.971 -3.039 -16.923 1.00 47.19 92 SER A C 1
ATOM 687 O O . SER A 1 92 ? -5.734 -3.860 -17.804 1.00 47.19 92 SER A O 1
ATOM 689 N N . GLN A 1 93 ? -5.080 -2.744 -15.984 1.00 46.62 93 GLN A N 1
ATOM 690 C CA . GLN A 1 93 ? -4.055 -3.695 -15.572 1.00 46.62 93 GLN A CA 1
ATOM 691 C C . GLN A 1 93 ? -4.006 -3.751 -14.048 1.00 46.62 93 GLN A C 1
ATOM 693 O O . GLN A 1 93 ? -2.997 -3.511 -13.392 1.00 46.62 93 GLN A O 1
ATOM 698 N N . GLU A 1 94 ? -5.175 -4.084 -13.504 1.00 41.59 94 GLU A N 1
ATOM 699 C CA . GLU A 1 94 ? -5.317 -4.892 -12.300 1.00 41.59 94 GLU A CA 1
ATOM 700 C C . GLU A 1 94 ? -4.444 -6.134 -12.537 1.00 41.59 94 GLU A C 1
ATOM 702 O O . GLU A 1 94 ? -4.830 -7.057 -13.255 1.00 41.59 94 GLU A O 1
ATOM 707 N N . ARG A 1 95 ? -3.206 -6.138 -12.028 1.00 46.12 95 ARG A N 1
ATOM 708 C CA . ARG A 1 95 ? -2.455 -7.387 -11.881 1.00 46.12 95 ARG A CA 1
ATOM 709 C C . ARG A 1 95 ? -3.006 -8.064 -10.633 1.00 46.12 95 ARG A C 1
ATOM 711 O O . ARG A 1 95 ? -2.320 -8.171 -9.621 1.00 46.12 95 ARG A O 1
ATOM 718 N N . SER A 1 96 ? -4.272 -8.460 -10.765 1.00 44.12 96 SER A N 1
ATOM 719 C CA . SER A 1 96 ? -4.885 -9.553 -10.035 1.00 44.12 96 SER A CA 1
ATOM 720 C C . SER A 1 96 ? -3.867 -10.685 -9.999 1.00 44.12 96 SER A C 1
ATOM 722 O O . SER A 1 96 ? -3.120 -10.877 -10.971 1.00 44.12 96 SER A O 1
ATOM 724 N N . ASP A 1 97 ? -3.817 -11.359 -8.857 1.00 46.66 97 ASP A N 1
ATOM 725 C CA . ASP A 1 97 ? -3.318 -12.719 -8.681 1.00 46.66 97 ASP A CA 1
ATOM 726 C C . ASP A 1 97 ? -3.023 -13.397 -10.022 1.00 46.66 97 ASP A C 1
ATOM 728 O O . ASP A 1 97 ? -3.943 -13.559 -10.825 1.00 46.66 97 ASP A O 1
ATOM 732 N N . SER A 1 98 ? -1.733 -13.628 -10.317 1.00 46.22 98 SER A N 1
ATOM 733 C CA . SER A 1 98 ? -1.265 -13.975 -11.664 1.00 46.22 98 SER A CA 1
ATOM 734 C C . SER A 1 98 ? -2.193 -15.036 -12.238 1.00 46.22 98 SER A C 1
ATOM 736 O O . SER A 1 98 ? -2.164 -16.167 -11.750 1.00 46.22 98 SER A O 1
ATOM 738 N N . PRO A 1 99 ? -3.041 -14.694 -13.223 1.00 55.03 99 PRO A N 1
ATOM 739 C CA . PRO A 1 99 ? -4.103 -15.592 -13.591 1.00 55.03 99 PRO A CA 1
ATOM 740 C C . PRO A 1 99 ? -3.453 -16.863 -14.109 1.00 55.03 99 PRO A C 1
ATOM 742 O O . PRO A 1 99 ? -2.434 -16.839 -14.807 1.00 55.03 99 PRO A O 1
ATOM 745 N N . GLU A 1 100 ? -4.095 -17.987 -13.833 1.00 56.75 100 GLU A N 1
ATOM 746 C CA . GLU A 1 100 ? -3.799 -19.289 -14.427 1.00 56.75 100 GLU A CA 1
ATOM 747 C C . GLU A 1 100 ? -3.824 -19.254 -15.990 1.00 56.75 100 GLU A C 1
ATOM 749 O O . GLU A 1 100 ? -3.545 -20.242 -16.673 1.00 56.75 100 GLU A O 1
ATOM 754 N N . SER A 1 101 ? -4.094 -18.076 -16.573 1.00 57.31 101 SER A N 1
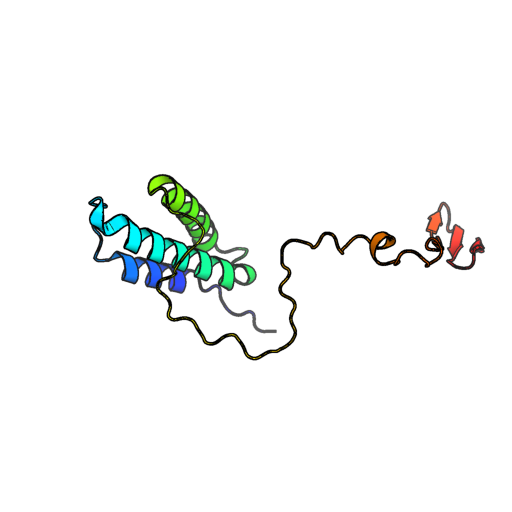ATOM 755 C CA . SER A 1 101 ? -3.939 -17.667 -17.968 1.00 57.31 101 SER A CA 1
ATOM 756 C C . SER A 1 101 ? -2.529 -17.203 -18.386 1.00 57.31 101 SER A C 1
ATOM 758 O O . SER A 1 101 ? -2.347 -16.863 -19.551 1.00 57.31 101 SER A O 1
ATOM 760 N N . CYS A 1 102 ? -1.515 -17.190 -17.512 1.00 65.75 102 CYS A N 1
ATOM 761 C CA . CYS A 1 102 ? -0.112 -16.968 -17.916 1.00 65.75 102 CYS A CA 1
ATOM 762 C C . CYS A 1 102 ? 0.570 -18.232 -18.481 1.00 65.75 102 CYS A C 1
ATOM 764 O O . CYS A 1 102 ? 1.777 -18.241 -18.715 1.00 65.75 102 CYS A O 1
ATOM 766 N N . HIS A 1 103 ? -0.184 -19.305 -18.724 1.00 66.50 103 HIS A N 1
ATOM 767 C CA . HIS A 1 103 ? 0.308 -20.475 -19.441 1.00 66.50 103 HIS A CA 1
ATOM 768 C C . HIS A 1 103 ? 0.133 -20.271 -20.948 1.00 66.50 103 HIS A C 1
ATOM 770 O O . HIS A 1 103 ? -0.968 -20.433 -21.478 1.00 66.50 103 HIS A O 1
ATOM 776 N N . TYR A 1 104 ? 1.236 -19.951 -21.638 1.00 68.31 104 TYR A N 1
ATOM 777 C CA . TYR A 1 104 ? 1.297 -19.811 -23.102 1.00 68.31 104 TYR A CA 1
ATOM 778 C C . TYR A 1 104 ? 0.585 -20.969 -23.820 1.00 68.31 104 TYR A C 1
ATOM 780 O O . TYR A 1 104 ? -0.234 -20.750 -24.708 1.00 68.31 104 TYR A O 1
ATOM 788 N N . GLU A 1 105 ? 0.800 -22.198 -23.349 1.00 71.50 105 GLU A N 1
ATOM 789 C CA . GLU A 1 105 ? 0.228 -23.406 -23.947 1.00 71.50 105 GLU A CA 1
ATOM 790 C C . GLU A 1 105 ? -1.288 -23.557 -23.741 1.00 71.50 105 GLU A C 1
ATOM 792 O O . GLU A 1 105 ? -1.961 -24.211 -24.532 1.00 71.50 105 GLU A O 1
ATOM 797 N N . ARG A 1 106 ? -1.852 -22.941 -22.696 1.00 66.25 106 ARG A N 1
ATOM 798 C CA . ARG A 1 106 ? -3.273 -23.068 -22.334 1.00 66.25 106 ARG A CA 1
ATOM 799 C C . ARG A 1 106 ? -4.169 -22.070 -23.079 1.00 66.25 106 ARG A C 1
ATOM 801 O O . ARG A 1 106 ? -5.378 -22.270 -23.135 1.00 66.25 106 ARG A O 1
ATOM 808 N N . SER A 1 107 ? -3.580 -21.034 -23.687 1.00 63.69 107 SER A N 1
ATOM 809 C CA . SER A 1 107 ? -4.289 -20.071 -24.552 1.00 63.69 107 SER A CA 1
ATOM 810 C C . SER A 1 107 ? -4.659 -20.654 -25.924 1.00 63.69 107 SER A C 1
ATOM 812 O O . SER A 1 107 ? -5.507 -20.114 -26.632 1.00 63.69 107 SER A O 1
ATOM 814 N N . PHE A 1 108 ? -4.050 -21.779 -26.299 1.00 65.94 108 PHE A N 1
ATOM 815 C CA . PHE A 1 108 ? -4.392 -22.535 -27.495 1.00 65.94 108 PHE A CA 1
ATOM 816 C C . PHE A 1 108 ? -5.687 -23.322 -27.234 1.00 65.94 108 PHE A C 1
ATOM 818 O O . PHE A 1 108 ? -5.673 -24.400 -26.641 1.00 65.94 108 PHE A O 1
ATOM 825 N N . HIS A 1 109 ? -6.836 -22.773 -27.642 1.00 62.84 109 HIS A N 1
ATOM 826 C CA . HIS A 1 109 ? -8.117 -23.487 -27.593 1.00 62.84 109 HIS A CA 1
ATOM 827 C C . HIS A 1 109 ? -8.026 -24.839 -28.329 1.00 62.84 109 HIS A C 1
ATOM 829 O O . HIS A 1 109 ? -7.176 -25.023 -29.193 1.00 62.84 109 HIS A O 1
ATOM 835 N N . LYS A 1 110 ? -8.933 -25.773 -27.998 1.00 59.62 110 LYS A N 1
ATOM 836 C CA . LYS A 1 110 ? -8.960 -27.226 -28.315 1.00 59.62 110 LYS A CA 1
ATOM 837 C C . LYS A 1 110 ? -8.662 -27.684 -29.768 1.00 59.62 110 LYS A C 1
ATOM 839 O O . LYS A 1 110 ? -8.659 -28.886 -30.014 1.00 59.62 110 LYS A O 1
ATOM 844 N N . HIS A 1 111 ? -8.398 -26.779 -30.710 1.00 59.53 111 HIS A N 1
ATOM 845 C CA . HIS A 1 111 ? -8.092 -27.053 -32.117 1.00 59.53 111 HIS A CA 1
ATOM 846 C C . HIS A 1 111 ? -6.801 -26.405 -32.653 1.00 59.53 111 HIS A C 1
ATOM 848 O O . HIS A 1 111 ? -6.493 -26.589 -33.829 1.00 59.53 111 HIS A O 1
ATOM 854 N N . SER A 1 112 ? -6.030 -25.665 -31.851 1.00 61.72 112 SER A N 1
ATOM 855 C CA . SER A 1 112 ? -4.731 -25.139 -32.304 1.00 61.72 112 SER A CA 1
ATOM 856 C C . SER A 1 112 ? -3.613 -26.174 -32.159 1.00 61.72 112 SER A C 1
ATOM 858 O O . SER A 1 112 ? -3.512 -26.871 -31.149 1.00 61.72 112 SER A O 1
ATOM 860 N N . LEU A 1 113 ? -2.771 -26.262 -33.192 1.00 64.12 113 LEU A N 1
ATOM 861 C CA . LEU A 1 113 ? -1.549 -27.067 -33.207 1.00 64.12 113 LEU A CA 1
ATOM 862 C C . LEU A 1 113 ? -0.633 -26.657 -32.044 1.00 64.12 113 LEU A C 1
ATOM 864 O O . LEU A 1 113 ? -0.606 -25.487 -31.658 1.00 64.12 113 LEU A O 1
ATOM 868 N N . ARG A 1 114 ? 0.124 -27.620 -31.500 1.00 67.94 114 ARG A N 1
ATOM 869 C CA . ARG A 1 114 ? 1.145 -27.336 -30.481 1.00 67.94 114 ARG A CA 1
ATOM 870 C C . ARG A 1 114 ? 2.071 -26.215 -30.974 1.00 67.94 114 ARG A C 1
ATOM 872 O O . ARG A 1 114 ? 2.400 -26.205 -32.164 1.00 67.94 114 ARG A O 1
ATOM 879 N N . PRO A 1 115 ? 2.496 -25.295 -30.095 1.00 73.12 115 PRO A N 1
ATOM 880 C CA . PRO A 1 115 ? 3.356 -24.198 -30.503 1.00 73.12 115 PRO A CA 1
ATOM 881 C C . PRO A 1 115 ? 4.661 -24.718 -31.109 1.00 73.12 115 PRO A C 1
ATOM 883 O O . PRO A 1 115 ? 5.271 -25.657 -30.596 1.00 73.12 115 PRO A O 1
ATOM 886 N N . ASN A 1 116 ? 5.080 -24.101 -32.213 1.00 80.25 116 ASN A N 1
ATOM 887 C CA . ASN A 1 116 ? 6.364 -24.385 -32.836 1.00 80.25 116 ASN A CA 1
ATOM 888 C C . ASN A 1 116 ? 7.424 -23.468 -32.216 1.00 80.25 116 ASN A C 1
ATOM 890 O O . ASN A 1 116 ? 7.480 -22.278 -32.527 1.00 80.25 116 ASN A O 1
ATOM 894 N N . TYR A 1 117 ? 8.216 -24.009 -31.294 1.00 84.75 117 TYR A N 1
ATOM 895 C CA . TYR A 1 117 ? 9.276 -23.263 -30.624 1.00 84.75 117 TYR A CA 1
ATOM 896 C C . TYR A 1 117 ? 10.522 -23.171 -31.514 1.00 84.75 117 TYR A C 1
ATOM 898 O O . TYR A 1 117 ? 11.029 -24.178 -32.001 1.00 84.75 117 TYR A O 1
ATOM 906 N N . THR A 1 118 ? 11.052 -21.960 -31.686 1.00 91.00 118 THR A N 1
ATOM 907 C CA . THR A 1 118 ? 12.333 -21.710 -32.363 1.00 91.00 118 THR A CA 1
ATOM 908 C C . THR A 1 118 ? 13.415 -21.379 -31.346 1.00 91.00 118 THR A C 1
ATOM 910 O O . THR A 1 118 ? 13.176 -20.616 -30.409 1.00 91.00 118 THR A O 1
ATOM 913 N N . HIS A 1 119 ? 14.623 -21.896 -31.556 1.00 91.50 119 HIS A N 1
ATOM 914 C CA . HIS A 1 119 ? 15.746 -21.717 -30.640 1.00 91.50 119 HIS A CA 1
ATOM 915 C C . HIS A 1 119 ? 16.826 -20.831 -31.266 1.00 91.50 119 HIS A C 1
ATOM 917 O O . HIS A 1 119 ? 17.106 -20.938 -32.453 1.00 91.50 119 HIS A O 1
ATOM 923 N N . CYS A 1 120 ? 17.447 -19.981 -30.452 1.00 94.31 120 CYS A N 1
ATOM 924 C CA . CYS A 1 120 ? 18.619 -19.183 -30.805 1.00 94.31 120 CYS A CA 1
ATOM 925 C C . CYS A 1 120 ? 19.590 -19.232 -29.624 1.00 94.31 120 CYS A C 1
ATOM 927 O O . CYS A 1 120 ? 19.151 -19.259 -28.471 1.00 94.31 120 CYS A O 1
ATOM 929 N N . GLY A 1 121 ? 20.891 -19.284 -29.894 1.00 92.69 121 GLY A N 1
ATOM 930 C CA . GLY A 1 121 ? 21.897 -19.389 -28.844 1.00 92.69 121 GLY A CA 1
ATOM 931 C C . GLY A 1 121 ? 23.305 -19.111 -29.346 1.00 92.69 121 GLY A C 1
ATOM 932 O O . GLY A 1 121 ? 23.613 -19.328 -30.515 1.00 92.69 121 GLY A O 1
ATOM 933 N N . LEU A 1 122 ? 24.151 -18.643 -28.432 1.00 93.62 122 LEU A N 1
ATOM 934 C CA . LEU A 1 122 ? 25.578 -18.428 -28.643 1.00 93.62 122 LEU A CA 1
ATOM 935 C C . LEU A 1 122 ? 26.348 -19.452 -27.805 1.00 93.62 122 LEU A C 1
ATOM 937 O O . LEU A 1 122 ? 26.066 -19.597 -26.613 1.00 93.62 122 LEU A O 1
ATOM 941 N N . PHE A 1 123 ? 27.292 -20.166 -28.411 1.00 88.31 123 PHE A N 1
ATOM 942 C CA . PHE A 1 123 ? 28.079 -21.196 -27.736 1.00 88.31 123 PHE A CA 1
ATOM 943 C C . PHE A 1 123 ? 29.533 -21.193 -28.223 1.00 88.31 123 PHE A C 1
ATOM 945 O O . PHE A 1 123 ? 29.815 -20.865 -29.370 1.00 88.31 123 PHE A O 1
ATOM 952 N N . GLY A 1 124 ? 30.467 -21.564 -27.345 1.00 84.38 124 GLY A N 1
ATOM 953 C CA . GLY A 1 124 ? 31.896 -21.608 -27.678 1.00 84.38 124 GLY A CA 1
ATOM 954 C C . GLY A 1 124 ? 32.482 -20.260 -28.132 1.00 84.38 124 GLY A C 1
ATOM 955 O O . GLY A 1 124 ? 32.034 -19.199 -27.697 1.00 84.38 124 GLY A O 1
ATOM 956 N N . ASP A 1 125 ? 33.505 -20.320 -28.984 1.00 74.38 125 ASP A N 1
ATOM 957 C CA . ASP A 1 125 ? 34.130 -19.201 -29.698 1.00 74.38 125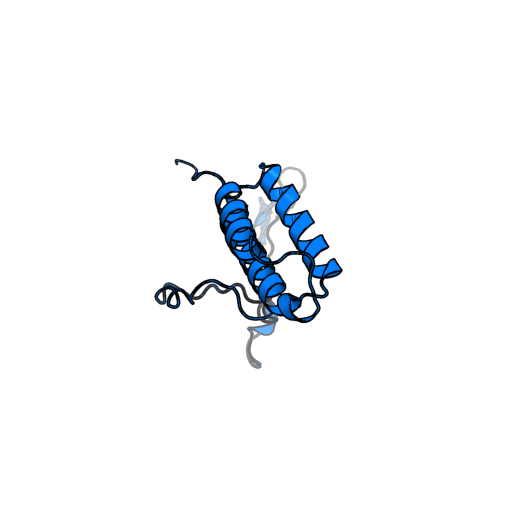 ASP A CA 1
ATOM 958 C C . ASP A 1 125 ? 33.380 -18.906 -31.003 1.00 74.38 125 ASP A C 1
ATOM 960 O O . ASP A 1 125 ? 33.044 -19.825 -31.735 1.00 74.38 125 ASP A O 1
ATOM 964 N N . PRO A 1 126 ? 33.000 -17.642 -31.234 1.00 76.06 126 PRO A N 1
ATOM 965 C CA . PRO A 1 126 ? 31.591 -17.275 -31.322 1.00 76.06 126 PRO A CA 1
ATOM 966 C C . PRO A 1 126 ? 30.817 -18.090 -32.372 1.00 76.06 126 PRO A C 1
ATOM 968 O O . PRO A 1 126 ? 30.693 -17.652 -33.509 1.00 76.06 126 PRO A O 1
ATOM 971 N N . HIS A 1 127 ? 30.230 -19.220 -31.961 1.00 85.19 127 HIS A N 1
ATOM 972 C CA . HIS A 1 127 ? 29.286 -19.960 -32.790 1.00 85.19 127 HIS A CA 1
ATOM 973 C C . HIS A 1 127 ? 27.868 -19.501 -32.456 1.00 85.19 127 HIS A C 1
ATOM 975 O O . HIS A 1 127 ? 27.369 -19.700 -31.340 1.00 85.19 127 HIS A O 1
ATOM 981 N N . LEU A 1 128 ? 27.209 -18.868 -33.421 1.00 92.25 128 LEU A N 1
ATOM 982 C CA . LEU A 1 128 ? 25.840 -18.380 -33.297 1.00 92.25 128 LEU A CA 1
ATOM 983 C C . LEU A 1 128 ? 24.885 -19.307 -34.046 1.00 92.25 128 LEU A C 1
ATOM 985 O O . LEU A 1 128 ? 24.950 -19.409 -35.266 1.00 92.25 128 LEU A O 1
ATOM 989 N N . ARG A 1 129 ? 23.923 -19.898 -33.332 1.00 93.50 129 ARG A N 1
ATOM 990 C CA . ARG A 1 129 ? 22.726 -20.502 -33.932 1.00 93.50 129 ARG A CA 1
ATOM 991 C C . ARG A 1 129 ? 21.610 -19.464 -33.942 1.00 93.50 129 ARG A C 1
ATOM 993 O O . ARG A 1 129 ? 21.141 -19.067 -32.876 1.00 93.50 129 ARG A O 1
ATOM 1000 N N . THR A 1 130 ? 21.176 -19.031 -35.120 1.00 92.38 130 THR A N 1
ATOM 1001 C CA . THR A 1 130 ? 20.060 -18.081 -35.260 1.00 92.38 130 THR A CA 1
ATOM 1002 C C . THR A 1 130 ? 18.700 -18.778 -35.138 1.00 92.38 130 THR A C 1
ATOM 1004 O O . THR A 1 130 ? 18.601 -20.001 -35.198 1.00 92.38 130 THR A O 1
ATOM 1007 N N . PHE A 1 131 ? 17.619 -17.995 -35.045 1.00 93.50 131 PHE A N 1
ATOM 1008 C CA . PHE A 1 131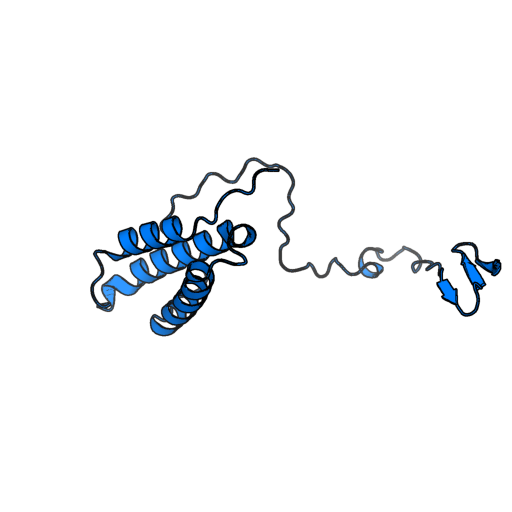 ? 16.248 -18.524 -35.054 1.00 93.50 131 PHE A CA 1
ATOM 1009 C C . PHE A 1 131 ? 15.866 -19.267 -36.344 1.00 93.50 131 PHE A C 1
ATOM 1011 O O . PHE A 1 131 ? 14.935 -20.068 -36.318 1.00 93.50 131 PHE A O 1
ATOM 1018 N N . SER A 1 132 ? 16.561 -19.012 -37.459 1.00 92.88 132 SER A N 1
ATOM 1019 C CA . SER A 1 132 ? 16.371 -19.724 -38.729 1.00 92.88 132 SER A CA 1
ATOM 1020 C C . SER A 1 132 ? 17.283 -20.946 -38.870 1.00 92.88 132 SER A C 1
ATOM 1022 O O . SER A 1 132 ? 17.457 -21.445 -39.976 1.00 92.88 132 SER A O 1
ATOM 1024 N N . ASP A 1 133 ? 17.902 -21.389 -37.773 1.00 89.06 133 ASP A N 1
ATOM 1025 C CA . ASP A 1 133 ? 18.853 -22.504 -37.734 1.00 89.06 133 ASP A CA 1
ATOM 1026 C C . ASP A 1 133 ? 20.089 -22.306 -38.637 1.00 89.06 133 ASP A C 1
ATOM 1028 O O . ASP A 1 133 ? 20.676 -23.260 -39.142 1.00 89.06 133 ASP A O 1
ATOM 1032 N N . SER A 1 134 ? 20.492 -21.046 -38.863 1.00 90.88 134 SER A N 1
ATOM 1033 C CA . SER A 1 134 ? 21.747 -20.725 -39.554 1.00 90.88 134 SER A CA 1
ATOM 1034 C C . SER A 1 134 ? 22.894 -20.615 -38.552 1.00 90.88 134 SER A C 1
ATOM 1036 O O . SER A 1 134 ? 22.709 -20.016 -37.489 1.00 90.88 134 SER A O 1
ATOM 1038 N N . PHE A 1 135 ? 24.077 -21.097 -38.932 1.00 89.25 135 PHE A N 1
ATOM 1039 C CA . PHE A 1 135 ? 25.280 -21.085 -38.100 1.00 89.25 135 PHE A CA 1
ATOM 1040 C C . PHE A 1 135 ? 26.295 -20.064 -38.632 1.00 89.25 135 PHE A C 1
ATOM 1042 O O . PHE A 1 135 ? 26.542 -20.031 -39.839 1.00 89.25 135 PHE A O 1
ATOM 1049 N N . GLN A 1 136 ? 26.828 -19.224 -37.742 1.00 85.38 136 GLN A N 1
ATOM 1050 C CA . GLN A 1 136 ? 27.886 -18.235 -38.001 1.00 85.38 136 GLN A CA 1
ATOM 1051 C C . GLN A 1 136 ? 29.016 -18.416 -37.001 1.00 85.38 136 GLN A C 1
ATOM 1053 O O . GLN A 1 136 ? 28.678 -18.769 -35.846 1.00 85.38 136 GLN A O 1
#

Foldseek 3Di:
DDQDAQCLVVLVVQLCVQCVPPDDDPVVCLVSNLQSLLQSLVSLVVRCVNCVPPPSSVVSNVVSVVVCVVSVRDNDDHHPDDPDPPDPPDDDPPPPDVDPVVPPQVVPPPPDDGDDDFDWDADDPGWTQDSVRDTD

Radius of gyration: 24.82 Å; chains: 1; bounding box: 50×42×65 Å

pLDDT: mean 79.75, std 18.68, range [40.06, 98.44]

Secondary structure (DSSP, 8-state):
-PPPPP-HHHHHHHHHHHHTT--S--TTTHHHHHHHHHHHHHHHHHHGGG-TT-HHHHHHHHHHHHHHHHTT--SSS--SS--PPP----------S--TT--GGGGS-TTSPPP-----EEETTTEEE-TTS-B-

Sequence (136 aa):
VAMSPCKIMKCNSEFLAATSGTQPPAAEDAPEFCTALRAYALCTHHTARTCRGDLFYHSAVHGIDDLMTQHNCSKDGPTSQPRLPPLSRGDSQERSDSPESCHYERSFHKHSLRPNYTHCGLFGDPHLRTFSDSFQ